Protein AF-A0A2X2V849-F1 (afdb_monomer)

Secondary structure (DSSP, 8-state):
----SSTTSGGGG------------HHHHHHHHHHHHHHHHHHTT-SEEEEEEEETTEEEEEEEEEEETTTTEEP-GGG--

Sequence (81 aa):
MKKSLCLTLLLAASCSSLAAQKELTAQQIEKVVNRTVAPLMKEQAIPGMAVAVIYKGYPLYFTLGKADVQRKRAGNAANFV

Foldseek 3Di:
DDDDDPPPPPPPPPPPPPVVPPQQDLVNVVVVCCVPVVVVCVVVVPQKDWDWDQDPNDIDIDIDHAPDPVVRHTDDNVVVD

Structure (mmCIF, N/CA/C/O backbone):
data_AF-A0A2X2V849-F1
#
_entry.id   AF-A0A2X2V849-F1
#
loop_
_atom_site.group_PDB
_atom_site.id
_atom_site.type_symbol
_atom_site.label_atom_id
_atom_site.label_alt_id
_atom_site.label_comp_id
_atom_site.label_asym_id
_atom_site.label_entity_id
_atom_site.label_seq_id
_atom_site.pdbx_PDB_ins_code
_atom_site.Cartn_x
_atom_site.Cartn_y
_atom_site.Cartn_z
_atom_site.occupancy
_atom_site.B_iso_or_equiv
_atom_site.auth_seq_id
_atom_site.auth_comp_id
_atom_site.auth_asym_id
_atom_site.auth_atom_id
_atom_site.pdbx_PDB_model_num
ATOM 1 N N . MET A 1 1 ? -32.023 -15.422 61.498 1.00 44.78 1 MET A N 1
ATOM 2 C CA . MET A 1 1 ? -31.784 -14.668 60.247 1.00 44.78 1 MET A CA 1
ATOM 3 C C . MET A 1 1 ? -31.219 -15.638 59.215 1.00 44.78 1 MET A C 1
ATOM 5 O O . MET A 1 1 ? -30.192 -16.230 59.500 1.00 44.78 1 MET A O 1
ATOM 9 N N . LYS A 1 2 ? -31.917 -15.913 58.103 1.00 48.75 2 LYS A N 1
ATOM 10 C CA . LYS A 1 2 ? -31.389 -16.738 56.994 1.00 48.75 2 LYS A CA 1
ATOM 11 C C . LYS A 1 2 ? -32.245 -16.589 55.739 1.00 48.75 2 LYS A C 1
ATOM 13 O O . LYS A 1 2 ? -33.122 -17.403 55.474 1.00 48.75 2 LYS A O 1
ATOM 18 N N . LYS A 1 3 ? -32.031 -15.502 55.007 1.00 53.56 3 LYS A N 1
ATOM 19 C CA . LYS A 1 3 ? -32.513 -15.314 53.636 1.00 53.56 3 LYS A CA 1
ATOM 20 C C . LYS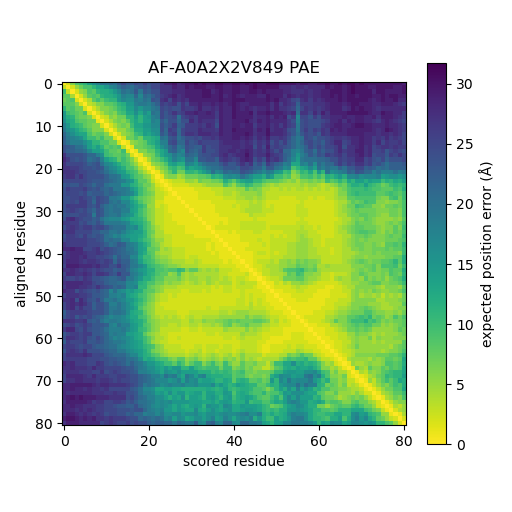 A 1 3 ? -31.456 -14.477 52.926 1.00 53.56 3 LYS A C 1
ATOM 22 O O . LYS A 1 3 ? -31.014 -13.492 53.503 1.00 53.56 3 LYS A O 1
ATOM 27 N N . SER A 1 4 ? -31.113 -14.857 51.700 1.00 55.88 4 SER A N 1
ATOM 28 C CA . SER A 1 4 ? -30.168 -14.181 50.798 1.00 55.88 4 SER A CA 1
ATOM 29 C C . SER A 1 4 ? -28.721 -14.686 50.851 1.00 55.88 4 SER A C 1
ATOM 31 O O . SER A 1 4 ? -27.857 -14.095 51.484 1.00 55.88 4 SER A O 1
ATOM 33 N N . LEU A 1 5 ? -28.457 -15.793 50.148 1.00 57.31 5 LEU A N 1
ATOM 34 C CA . LEU A 1 5 ? -27.094 -16.223 49.791 1.00 57.31 5 LEU A CA 1
ATOM 35 C C . LEU A 1 5 ? -26.979 -16.746 48.341 1.00 57.31 5 LEU A C 1
ATOM 37 O O . LEU A 1 5 ? -25.940 -17.261 47.959 1.00 57.31 5 LEU A O 1
ATOM 41 N N . CYS A 1 6 ? -28.023 -16.585 47.513 1.00 54.16 6 CYS A N 1
ATOM 42 C CA . CYS A 1 6 ? -28.017 -17.017 46.104 1.00 54.16 6 CYS A CA 1
ATOM 43 C C . CYS A 1 6 ? -27.889 -15.871 45.087 1.00 54.16 6 CYS A C 1
ATOM 45 O O . CYS A 1 6 ? -27.660 -16.139 43.913 1.00 54.16 6 CYS A O 1
ATOM 47 N N . LEU A 1 7 ? -28.032 -14.603 45.493 1.00 53.28 7 LEU A N 1
ATOM 48 C CA . LEU A 1 7 ? -28.118 -13.494 44.530 1.00 53.28 7 LEU A CA 1
ATOM 49 C C . LEU A 1 7 ? -26.754 -13.046 43.971 1.00 53.28 7 LEU A C 1
ATOM 51 O O . LEU A 1 7 ? -26.701 -12.330 42.979 1.00 53.28 7 LEU A O 1
ATOM 55 N N . THR A 1 8 ? -25.641 -13.488 44.555 1.00 56.50 8 THR A N 1
ATOM 56 C CA . THR A 1 8 ? -24.291 -13.085 44.130 1.00 56.50 8 THR A CA 1
ATOM 57 C C . THR A 1 8 ? -23.698 -13.932 43.005 1.00 56.50 8 THR A C 1
ATOM 59 O O . THR A 1 8 ? -22.733 -13.493 42.387 1.00 56.50 8 THR A O 1
ATOM 62 N N . LEU A 1 9 ? -24.253 -15.109 42.685 1.00 55.38 9 LEU A N 1
ATOM 63 C CA 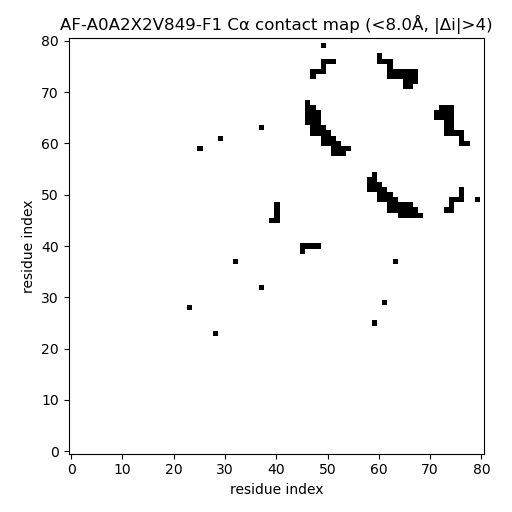. LEU A 1 9 ? -23.627 -16.008 41.701 1.00 55.38 9 LEU A CA 1
ATOM 64 C C . LEU A 1 9 ? -24.017 -15.713 40.239 1.00 55.38 9 LEU A C 1
ATOM 66 O O . LEU A 1 9 ? -23.289 -16.081 39.324 1.00 55.38 9 LEU A O 1
ATOM 70 N N . LEU A 1 10 ? -25.138 -15.025 40.001 1.00 54.59 10 LEU A N 1
ATOM 71 C CA . LEU A 1 10 ? -25.673 -14.789 38.649 1.00 54.59 10 LEU A CA 1
ATOM 72 C C . LEU A 1 10 ? -25.116 -13.539 37.947 1.00 54.59 10 LEU A C 1
ATOM 74 O O . LEU A 1 10 ? -25.318 -13.382 36.747 1.00 54.59 10 LEU A O 1
ATOM 78 N N . LEU A 1 11 ? -24.394 -12.661 38.653 1.00 55.53 11 LEU A N 1
ATOM 79 C CA . LEU A 1 11 ? -23.909 -11.396 38.080 1.00 55.53 11 LEU A CA 1
ATOM 80 C C . LEU A 1 11 ? -22.572 -11.518 37.323 1.00 55.53 11 LEU A C 1
ATOM 82 O O . LEU A 1 11 ? -22.160 -10.574 36.657 1.00 55.53 11 LEU A O 1
ATOM 86 N N . ALA A 1 12 ? -21.904 -12.674 37.388 1.00 57.56 12 ALA A 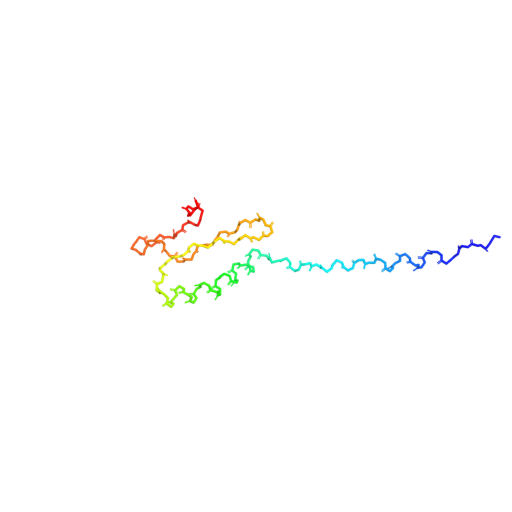N 1
ATOM 87 C CA . ALA A 1 12 ? -20.599 -12.892 36.755 1.00 57.56 12 ALA A CA 1
ATOM 88 C C . ALA A 1 12 ? -20.675 -13.371 35.289 1.00 57.56 12 ALA A C 1
ATOM 90 O O . ALA A 1 12 ? -19.641 -13.517 34.645 1.00 57.56 12 ALA A O 1
ATOM 91 N N . ALA A 1 13 ? -21.873 -13.620 34.746 1.00 56.84 13 ALA A N 1
ATOM 92 C CA . ALA A 1 13 ? -22.034 -14.140 33.383 1.00 56.84 13 ALA A CA 1
ATOM 93 C C . ALA A 1 13 ? -22.141 -13.051 32.294 1.00 56.84 13 ALA A C 1
ATOM 95 O O . ALA A 1 13 ? -22.038 -13.370 31.113 1.00 56.84 13 ALA A O 1
ATOM 96 N N . SER A 1 14 ? -22.281 -11.770 32.655 1.00 57.41 14 SER A N 1
ATOM 97 C CA . SER A 1 14 ? -22.263 -10.656 31.691 1.00 57.41 14 SER A CA 1
ATOM 98 C C . SER A 1 14 ? -20.853 -10.102 31.481 1.00 57.41 14 SER A C 1
ATOM 100 O O . SER A 1 14 ? -20.630 -8.894 31.505 1.00 57.41 14 SER A O 1
ATOM 102 N N . CYS A 1 15 ? -19.874 -10.973 31.237 1.00 59.72 15 CYS A N 1
ATOM 103 C CA . CYS A 1 15 ? -18.701 -10.541 30.490 1.00 59.72 15 CYS A CA 1
ATOM 104 C C . CYS A 1 15 ? -19.131 -10.474 29.029 1.00 59.72 15 CYS A C 1
ATOM 106 O O . CYS A 1 15 ? -19.041 -11.464 28.304 1.00 59.72 15 CYS A O 1
ATOM 108 N N . SER A 1 16 ? -19.631 -9.308 28.605 1.00 59.50 16 SER A N 1
ATOM 109 C CA . SER A 1 16 ? -19.657 -8.952 27.191 1.00 59.50 16 SER A CA 1
ATOM 110 C C . SER A 1 16 ? -18.292 -9.311 26.629 1.00 59.50 16 SER A C 1
ATOM 112 O O . SER A 1 16 ? -17.291 -8.678 26.970 1.00 59.50 16 SER A O 1
ATOM 114 N N . SER A 1 17 ? -18.239 -10.361 25.810 1.00 62.59 17 SER A N 1
ATOM 115 C CA . SER A 1 17 ? -17.117 -10.581 24.920 1.00 62.59 17 SER A CA 1
ATOM 116 C C . SER A 1 17 ? -17.132 -9.383 23.986 1.00 62.59 17 SER A C 1
ATOM 118 O O . SER A 1 17 ? -17.794 -9.370 22.950 1.00 62.59 17 SER A O 1
ATOM 120 N N . LEU A 1 18 ? -16.456 -8.317 24.409 1.00 56.84 18 LEU A N 1
ATOM 121 C CA . LEU A 1 18 ? -15.964 -7.303 23.512 1.00 56.84 18 LEU A CA 1
ATOM 122 C C . LEU A 1 18 ? -14.933 -8.060 22.686 1.00 56.84 18 LEU A C 1
ATOM 124 O O . LEU A 1 18 ? -13.757 -8.135 23.036 1.00 56.84 18 LEU A O 1
ATOM 128 N N . ALA A 1 19 ? -15.418 -8.741 21.647 1.00 51.50 19 ALA A N 1
ATOM 129 C CA . ALA A 1 19 ? -14.589 -9.216 20.570 1.00 51.50 19 ALA A CA 1
ATOM 130 C C . ALA A 1 19 ? -13.832 -7.973 20.127 1.00 51.50 19 ALA A C 1
ATOM 132 O O . ALA A 1 19 ? -14.420 -7.072 19.526 1.00 51.50 19 ALA A O 1
ATOM 133 N N . ALA A 1 20 ? -12.574 -7.872 20.561 1.00 53.09 20 ALA A N 1
ATOM 134 C CA . ALA A 1 20 ? -11.689 -6.789 20.204 1.00 53.09 20 ALA A CA 1
ATOM 135 C C . ALA A 1 20 ? -11.678 -6.795 18.684 1.00 53.09 20 ALA A C 1
ATOM 137 O O . ALA A 1 20 ? -11.099 -7.690 18.065 1.00 53.09 20 ALA A O 1
ATOM 138 N N . GLN A 1 21 ? -12.440 -5.875 18.090 1.00 54.72 21 GLN A N 1
ATOM 139 C CA . GLN A 1 21 ? -12.479 -5.697 16.654 1.00 54.72 21 GLN A CA 1
ATOM 140 C C . GLN A 1 21 ? -11.020 -5.537 16.278 1.00 54.72 21 GLN A C 1
ATOM 142 O O . GLN A 1 21 ? -10.386 -4.607 16.773 1.00 54.72 21 GLN A O 1
ATOM 147 N N . LYS A 1 22 ? -10.470 -6.508 15.540 1.00 57.47 22 L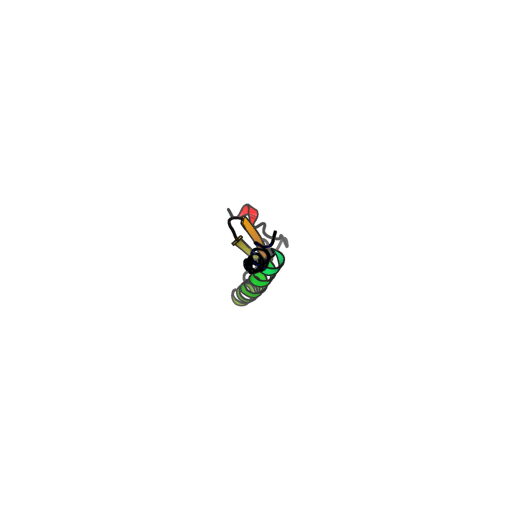YS A N 1
ATOM 148 C CA . LYS A 1 22 ? -9.054 -6.546 15.187 1.00 57.47 22 LYS A CA 1
ATOM 149 C C . LYS A 1 22 ? -8.761 -5.259 14.441 1.00 57.47 22 LYS A C 1
ATOM 151 O O . LYS A 1 22 ? -9.048 -5.142 13.253 1.00 57.47 22 LYS A O 1
ATOM 156 N N . GLU A 1 23 ? -8.299 -4.266 15.182 1.00 72.50 23 GLU A N 1
ATOM 157 C CA . GLU A 1 23 ? -8.125 -2.939 14.652 1.00 72.50 23 GLU A CA 1
ATOM 158 C C . GLU A 1 23 ? -6.923 -3.018 13.733 1.00 72.50 23 GLU A C 1
ATOM 160 O O . GLU A 1 23 ? -5.821 -3.367 14.160 1.00 72.50 23 GLU A O 1
ATOM 165 N N . LEU A 1 24 ? -7.167 -2.793 12.443 1.00 77.88 24 LEU A N 1
ATOM 166 C CA . LEU A 1 24 ? -6.085 -2.739 11.484 1.00 77.88 24 LEU A CA 1
ATOM 167 C C . LEU A 1 24 ? -5.192 -1.566 11.863 1.00 77.88 24 LEU A C 1
ATOM 169 O O . LEU A 1 24 ? -5.613 -0.410 11.829 1.00 77.88 24 LEU A O 1
ATOM 173 N N . THR A 1 25 ? -3.962 -1.880 12.254 1.00 84.12 25 THR A N 1
ATOM 174 C CA . THR A 1 25 ? -2.960 -0.854 12.523 1.00 84.12 25 THR A CA 1
ATOM 175 C C . THR A 1 25 ? -2.542 -0.204 11.207 1.00 84.12 25 THR A C 1
ATOM 177 O O . THR A 1 25 ? -2.612 -0.827 10.143 1.00 84.12 25 THR A O 1
ATOM 180 N N . ALA A 1 26 ? -2.045 1.033 11.258 1.00 81.38 26 ALA A N 1
ATOM 181 C CA . ALA A 1 26 ? -1.553 1.725 10.064 1.00 81.38 26 ALA A CA 1
ATOM 182 C C . ALA A 1 26 ? -0.511 0.888 9.290 1.00 81.38 26 ALA A C 1
ATOM 184 O O . ALA A 1 26 ? -0.564 0.818 8.067 1.00 81.38 26 ALA A O 1
ATOM 185 N N . GLN A 1 27 ? 0.358 0.156 9.997 1.00 85.12 27 GLN A N 1
ATOM 186 C CA . GLN A 1 27 ? 1.335 -0.764 9.397 1.00 85.12 27 GLN A CA 1
ATOM 187 C C . GLN A 1 27 ? 0.688 -1.962 8.688 1.00 85.12 27 GLN A C 1
ATOM 189 O O . GLN A 1 27 ? 1.189 -2.437 7.668 1.00 85.12 27 GLN A O 1
ATOM 194 N N . GLN A 1 28 ? -0.421 -2.487 9.217 1.00 89.38 28 GLN A N 1
ATOM 195 C CA . GLN A 1 28 ? -1.157 -3.563 8.552 1.00 89.38 28 GLN A CA 1
ATOM 196 C C . GLN A 1 28 ? -1.828 -3.055 7.276 1.00 89.38 28 GLN A C 1
ATOM 198 O O . GLN A 1 28 ? -1.800 -3.757 6.265 1.00 89.38 28 GLN A O 1
ATOM 203 N N . ILE A 1 29 ? -2.369 -1.835 7.303 1.00 89.94 29 ILE A N 1
ATOM 204 C CA . ILE A 1 29 ? -2.950 -1.178 6.127 1.00 89.94 29 ILE A CA 1
ATOM 205 C C . ILE A 1 29 ? -1.863 -0.933 5.076 1.00 89.94 29 ILE A C 1
ATOM 207 O O . ILE A 1 29 ? -2.038 -1.332 3.928 1.00 89.94 29 ILE A O 1
ATOM 211 N N . GLU A 1 30 ? -0.706 -0.399 5.470 1.00 89.25 30 GLU A N 1
ATOM 212 C CA . GLU A 1 30 ? 0.446 -0.212 4.581 1.00 89.25 30 GLU A CA 1
ATOM 213 C C . GLU A 1 30 ? 0.885 -1.530 3.931 1.00 89.25 30 GLU A C 1
ATOM 215 O O . GLU A 1 30 ? 1.088 -1.604 2.721 1.00 89.25 30 GLU A O 1
ATOM 220 N N . LYS A 1 31 ? 0.981 -2.610 4.716 1.00 91.75 31 LYS A N 1
ATOM 221 C CA . LYS A 1 31 ? 1.368 -3.930 4.203 1.00 91.75 31 LYS A CA 1
ATOM 222 C C . LYS A 1 31 ? 0.378 -4.452 3.164 1.00 91.75 31 LYS A C 1
ATOM 224 O O . LYS A 1 31 ? 0.800 -5.060 2.178 1.00 91.75 31 LYS A O 1
ATOM 229 N N . VAL A 1 32 ? -0.919 -4.238 3.385 1.00 92.31 32 VAL A N 1
ATOM 230 C CA . VAL A 1 32 ? -1.962 -4.597 2.416 1.00 92.31 32 VAL A CA 1
ATOM 231 C C . VAL A 1 32 ? -1.808 -3.756 1.153 1.00 92.31 32 VAL A C 1
ATOM 233 O O . VAL A 1 32 ? -1.681 -4.342 0.080 1.00 92.31 32 VAL A O 1
ATOM 236 N N . VAL A 1 33 ? -1.713 -2.429 1.282 1.00 91.81 33 VAL A N 1
ATOM 237 C CA . VAL A 1 33 ? -1.529 -1.497 0.156 1.00 91.81 33 VAL A CA 1
ATOM 238 C C . VAL A 1 33 ? -0.300 -1.877 -0.668 1.00 91.81 33 VAL A C 1
ATOM 240 O O . VAL A 1 33 ? -0.414 -2.065 -1.877 1.00 91.81 33 VAL A O 1
ATOM 243 N N . ASN A 1 34 ? 0.852 -2.092 -0.034 1.00 90.06 34 ASN A N 1
ATOM 244 C CA . ASN A 1 34 ? 2.088 -2.475 -0.717 1.00 90.06 34 ASN A CA 1
ATOM 245 C C . ASN A 1 34 ? 1.945 -3.809 -1.452 1.00 90.06 34 ASN A C 1
ATOM 247 O O . ASN A 1 34 ? 2.353 -3.922 -2.606 1.00 90.06 34 ASN A O 1
ATOM 251 N N . ARG A 1 35 ? 1.328 -4.815 -0.818 1.00 93.06 35 ARG A N 1
ATOM 252 C CA . ARG A 1 35 ? 1.113 -6.129 -1.439 1.00 93.06 35 ARG A CA 1
ATOM 253 C C . ARG A 1 35 ? 0.201 -6.047 -2.662 1.00 93.06 35 ARG A C 1
ATOM 255 O O . ARG A 1 35 ? 0.396 -6.818 -3.596 1.00 93.06 35 ARG A O 1
ATOM 262 N N . THR A 1 36 ? -0.786 -5.156 -2.649 1.00 91.62 36 THR A N 1
ATOM 263 C CA . THR A 1 36 ? -1.746 -5.011 -3.750 1.00 91.62 36 THR A CA 1
ATOM 264 C C . THR A 1 36 ? -1.251 -4.089 -4.854 1.00 91.62 36 THR A C 1
ATOM 266 O O . THR A 1 36 ? -1.447 -4.383 -6.025 1.00 91.62 36 THR A O 1
ATOM 269 N N . VAL A 1 37 ? -0.597 -2.984 -4.504 1.00 89.81 37 VAL A N 1
ATOM 270 C CA . VAL A 1 37 ? -0.291 -1.902 -5.446 1.00 89.81 37 VAL A CA 1
ATOM 271 C C . VAL A 1 37 ? 1.075 -2.089 -6.105 1.00 89.81 37 VAL A C 1
ATOM 273 O O . VAL A 1 37 ? 1.209 -1.819 -7.294 1.00 89.81 37 VAL A O 1
ATOM 276 N N . ALA A 1 38 ? 2.078 -2.620 -5.398 1.00 88.06 38 ALA A N 1
ATOM 277 C CA . ALA A 1 38 ? 3.396 -2.881 -5.982 1.00 88.06 38 ALA A CA 1
ATOM 278 C C . ALA A 1 38 ? 3.381 -3.811 -7.219 1.00 88.06 38 ALA A C 1
ATOM 280 O O . ALA A 1 38 ? 4.068 -3.482 -8.190 1.00 88.06 38 ALA A O 1
ATOM 281 N N . PRO A 1 39 ? 2.631 -4.937 -7.254 1.00 91.69 39 PRO A N 1
ATOM 282 C CA . PRO A 1 39 ? 2.557 -5.749 -8.469 1.00 91.69 39 PRO A CA 1
ATOM 283 C C . PRO A 1 39 ? 1.889 -4.987 -9.621 1.00 91.69 39 PRO A C 1
ATOM 285 O O . PRO A 1 39 ? 2.420 -4.999 -10.728 1.00 91.69 39 PRO A O 1
ATOM 288 N N . LEU A 1 40 ? 0.822 -4.227 -9.348 1.00 87.94 40 LEU A N 1
ATOM 289 C CA . LEU A 1 40 ? 0.143 -3.403 -10.356 1.00 87.94 40 LEU A CA 1
ATOM 290 C C . LEU A 1 40 ? 1.069 -2.329 -10.938 1.00 87.94 40 LEU A C 1
ATOM 292 O O . LEU A 1 40 ? 1.097 -2.122 -12.149 1.00 87.94 40 LEU A O 1
ATOM 296 N N . MET A 1 41 ? 1.881 -1.684 -10.095 1.00 88.81 41 MET A N 1
ATOM 297 C CA . MET A 1 41 ? 2.887 -0.722 -10.554 1.00 88.81 41 MET A CA 1
ATOM 298 C C . MET A 1 41 ? 3.898 -1.357 -11.500 1.00 88.81 41 MET A C 1
ATOM 300 O O . MET A 1 41 ? 4.290 -0.738 -12.486 1.00 88.81 41 MET A O 1
ATOM 304 N N . LYS A 1 42 ? 4.324 -2.588 -11.204 1.00 86.75 42 LYS A N 1
ATOM 305 C CA . LYS A 1 42 ? 5.304 -3.306 -12.016 1.00 86.75 42 LYS A CA 1
ATOM 306 C C . LYS A 1 42 ? 4.716 -3.739 -13.357 1.00 86.75 42 LYS A C 1
ATOM 308 O O . LYS A 1 42 ? 5.369 -3.556 -14.378 1.00 86.75 42 LYS A O 1
ATOM 313 N N . GLU A 1 43 ? 3.506 -4.292 -13.355 1.00 89.75 43 GLU A N 1
ATOM 314 C CA . GLU A 1 43 ? 2.825 -4.766 -14.567 1.00 89.75 43 GLU A CA 1
ATOM 315 C C . GLU A 1 43 ? 2.484 -3.626 -15.528 1.00 89.75 43 GLU A C 1
ATOM 317 O O . GLU A 1 43 ? 2.615 -3.778 -16.738 1.00 89.75 43 GLU A O 1
ATOM 322 N N . GLN A 1 44 ? 2.090 -2.472 -14.991 1.00 86.25 44 GLN A N 1
ATOM 323 C CA . GLN A 1 44 ? 1.692 -1.302 -15.777 1.00 86.25 44 GLN A CA 1
ATOM 324 C C . GLN A 1 44 ? 2.842 -0.301 -15.985 1.00 86.25 44 GLN A C 1
ATOM 326 O O . GLN A 1 44 ? 2.616 0.805 -16.470 1.00 86.25 44 GLN A O 1
ATOM 331 N N . ALA A 1 45 ? 4.070 -0.664 -15.590 1.00 85.94 45 ALA A N 1
ATOM 332 C CA . ALA A 1 45 ? 5.257 0.192 -15.644 1.00 85.94 45 ALA A CA 1
ATOM 333 C C . ALA A 1 45 ? 5.036 1.604 -15.050 1.00 85.94 45 ALA A C 1
ATOM 335 O O . ALA A 1 45 ? 5.578 2.593 -15.547 1.00 85.94 45 ALA A O 1
ATOM 336 N N . ILE A 1 46 ? 4.248 1.707 -13.974 1.00 84.06 46 ILE A N 1
ATOM 337 C CA . ILE A 1 46 ? 3.913 2.980 -13.328 1.00 84.06 46 ILE A CA 1
ATOM 338 C C . ILE A 1 46 ? 5.088 3.403 -12.431 1.00 84.06 46 ILE A C 1
ATOM 340 O O . ILE A 1 46 ? 5.385 2.721 -11.445 1.00 84.06 46 ILE A O 1
ATOM 344 N N . PRO A 1 47 ? 5.756 4.535 -12.719 1.00 81.81 47 PRO A N 1
ATOM 345 C CA . PRO A 1 47 ? 6.956 4.951 -11.993 1.00 81.81 47 PRO A CA 1
ATOM 346 C C . PRO A 1 47 ? 6.685 5.405 -10.552 1.00 81.81 47 PRO A C 1
ATOM 348 O O . PRO A 1 47 ? 7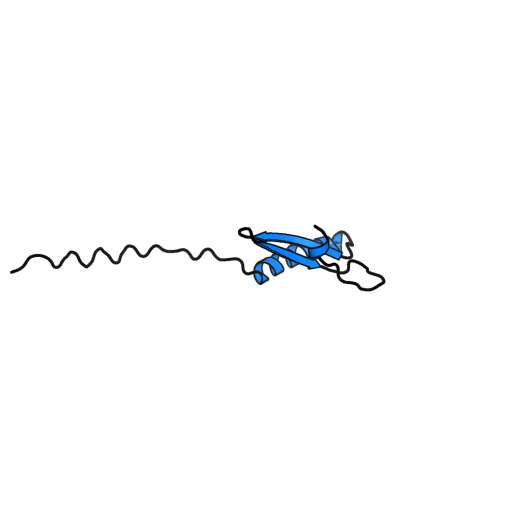.563 5.277 -9.692 1.00 81.81 47 PRO A O 1
ATOM 351 N N . GLY A 1 48 ? 5.483 5.913 -10.274 1.00 84.81 48 GLY A N 1
ATOM 352 C CA . GLY A 1 48 ? 5.062 6.332 -8.944 1.00 84.81 48 GLY A CA 1
ATOM 353 C C . GLY A 1 48 ? 3.546 6.455 -8.819 1.00 84.81 48 GLY A C 1
ATOM 354 O O . GLY A 1 48 ? 2.870 6.798 -9.785 1.00 84.81 48 GLY A O 1
ATOM 355 N N . MET A 1 49 ? 3.017 6.165 -7.632 1.00 87.00 49 MET A N 1
ATOM 356 C CA . MET A 1 49 ? 1.587 6.175 -7.326 1.00 87.00 49 MET A CA 1
ATOM 357 C C . MET A 1 49 ? 1.334 6.723 -5.919 1.00 87.00 49 MET A C 1
ATOM 359 O O . MET A 1 49 ? 2.039 6.370 -4.973 1.00 87.00 49 MET A O 1
ATOM 363 N N . ALA A 1 50 ? 0.318 7.572 -5.780 1.00 88.19 50 ALA A N 1
ATOM 364 C CA . ALA A 1 50 ? -0.206 8.026 -4.498 1.00 88.19 50 ALA A CA 1
ATOM 365 C C . ALA A 1 50 ? -1.520 7.291 -4.198 1.00 88.19 50 ALA A C 1
ATOM 367 O O . ALA A 1 50 ? -2.372 7.167 -5.074 1.00 88.19 50 ALA A O 1
ATOM 368 N N . VAL A 1 51 ? -1.676 6.797 -2.972 1.00 89.38 51 VAL A N 1
ATOM 369 C CA . VAL A 1 51 ? -2.843 6.029 -2.526 1.00 89.38 51 VAL A CA 1
ATOM 370 C C . VAL A 1 51 ? -3.355 6.630 -1.224 1.00 89.38 51 VAL A C 1
ATOM 372 O O . VAL A 1 51 ? -2.595 6.775 -0.271 1.00 89.38 51 VAL A O 1
ATOM 375 N N . ALA A 1 52 ? -4.644 6.955 -1.167 1.00 90.44 52 ALA A N 1
ATOM 376 C CA . ALA A 1 52 ? -5.323 7.364 0.057 1.00 90.44 52 ALA A CA 1
ATOM 377 C C . ALA A 1 52 ? -6.272 6.248 0.513 1.00 90.44 52 ALA A C 1
ATOM 379 O O . ALA A 1 52 ? -7.111 5.789 -0.261 1.00 90.44 52 ALA A O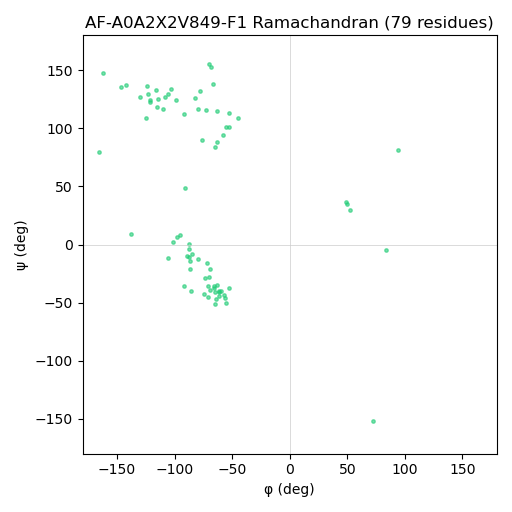 1
ATOM 380 N N . VAL A 1 53 ? -6.146 5.808 1.764 1.00 90.12 53 VAL A N 1
ATOM 381 C CA . VAL A 1 53 ? -7.028 4.813 2.385 1.00 90.12 53 VAL A CA 1
ATOM 382 C C . VAL A 1 53 ? -7.775 5.473 3.532 1.00 90.12 53 VAL A C 1
ATOM 384 O O . VAL A 1 53 ? -7.161 5.912 4.498 1.00 90.12 53 VAL A O 1
ATOM 387 N N . ILE A 1 54 ? -9.102 5.523 3.453 1.00 90.56 54 ILE A N 1
ATOM 388 C CA . ILE A 1 54 ? -9.939 6.037 4.540 1.00 90.56 54 ILE A CA 1
ATOM 389 C C . ILE A 1 54 ? -10.325 4.861 5.435 1.00 90.56 54 ILE A C 1
ATOM 391 O O . ILE A 1 54 ? -11.083 3.982 5.024 1.00 90.56 54 ILE A O 1
ATOM 395 N N . TYR A 1 55 ? -9.813 4.841 6.664 1.00 89.00 55 TYR A N 1
ATOM 396 C CA . TYR A 1 55 ? -10.120 3.809 7.652 1.00 89.00 55 TYR A CA 1
ATOM 397 C C . TYR A 1 55 ? -10.719 4.443 8.906 1.00 89.00 55 TYR A C 1
ATOM 399 O O . TYR A 1 55 ? -10.123 5.331 9.508 1.00 89.00 55 TYR A O 1
ATOM 407 N N . LYS A 1 56 ? -11.931 4.012 9.286 1.00 87.69 56 LYS A N 1
ATOM 408 C CA . LYS A 1 56 ? -12.698 4.580 10.416 1.00 87.69 56 LYS A CA 1
ATOM 409 C C . LYS A 1 56 ? -12.813 6.119 10.382 1.00 87.69 56 LYS A C 1
ATOM 411 O O . LYS A 1 56 ? -12.799 6.766 11.421 1.00 87.69 56 LYS A O 1
ATOM 416 N N . GLY A 1 57 ? -12.909 6.706 9.187 1.00 87.25 57 GLY A N 1
ATOM 417 C CA . GLY A 1 57 ? -12.999 8.160 8.998 1.00 87.25 57 GLY A CA 1
ATOM 418 C C . GLY A 1 57 ? -11.657 8.901 8.997 1.00 87.25 57 GLY A C 1
ATOM 419 O O . GLY A 1 57 ? -11.637 10.093 8.703 1.00 87.25 57 GLY A O 1
ATOM 420 N N . TYR A 1 58 ? -10.539 8.214 9.249 1.00 86.12 58 TYR A N 1
ATOM 421 C CA . TYR A 1 58 ? -9.201 8.797 9.178 1.00 86.12 58 TYR A CA 1
ATOM 422 C C . TYR A 1 58 ? -8.531 8.457 7.837 1.00 86.12 58 TYR A C 1
ATOM 424 O O . TYR A 1 58 ? -8.420 7.274 7.499 1.00 86.12 58 TYR A O 1
ATOM 432 N N . PRO A 1 59 ? -8.082 9.459 7.059 1.00 89.06 59 PRO A N 1
ATOM 433 C CA . PRO A 1 59 ? -7.338 9.219 5.830 1.00 89.06 59 PRO A CA 1
ATOM 434 C C . PRO A 1 59 ? -5.875 8.865 6.133 1.00 89.06 59 PRO A C 1
ATOM 436 O O . PRO A 1 59 ? -5.193 9.552 6.892 1.00 89.06 59 PRO A O 1
ATOM 439 N N . LEU A 1 60 ? -5.380 7.805 5.500 1.00 89.25 60 LEU A N 1
ATOM 440 C CA . LEU A 1 60 ? -3.981 7.389 5.495 1.00 89.25 60 LEU A CA 1
ATOM 441 C C . LEU A 1 60 ? -3.434 7.527 4.078 1.00 89.25 60 LEU A C 1
ATOM 443 O O . LEU A 1 60 ? -3.987 6.958 3.138 1.00 89.25 60 LEU A O 1
ATOM 447 N N . TYR A 1 61 ? -2.345 8.270 3.930 1.00 89.69 61 TYR A N 1
ATOM 448 C CA . TYR A 1 61 ? -1.737 8.560 2.638 1.00 89.69 61 TYR A CA 1
ATOM 449 C C . TYR A 1 61 ? -0.450 7.758 2.458 1.00 89.69 61 TYR A C 1
ATOM 451 O O . TYR A 1 61 ? 0.440 7.800 3.306 1.00 89.69 61 TYR A O 1
ATOM 459 N N . PHE A 1 62 ? -0.336 7.067 1.330 1.00 87.81 62 PHE A N 1
ATOM 460 C CA . PHE A 1 62 ? 0.809 6.244 0.964 1.00 87.81 62 PHE A CA 1
ATOM 461 C C . PHE A 1 62 ? 1.353 6.698 -0.384 1.00 87.81 62 PHE A C 1
ATOM 463 O O . PHE A 1 62 ? 0.595 6.939 -1.325 1.00 87.81 62 PHE A O 1
ATOM 470 N N . THR A 1 63 ? 2.672 6.804 -0.495 1.00 88.44 63 THR A N 1
ATOM 471 C CA . THR A 1 63 ? 3.350 7.125 -1.752 1.00 88.44 63 THR A CA 1
ATOM 472 C C . THR A 1 63 ? 4.305 6.005 -2.103 1.00 88.44 63 THR A C 1
ATOM 474 O O . THR A 1 63 ? 5.170 5.623 -1.319 1.00 88.44 63 THR A O 1
ATOM 477 N N . LEU A 1 64 ? 4.130 5.458 -3.297 1.00 85.25 64 LEU A N 1
ATOM 478 C CA . LEU A 1 64 ? 4.928 4.360 -3.814 1.00 85.25 64 LEU A CA 1
ATOM 479 C C . LEU A 1 64 ? 5.687 4.847 -5.037 1.00 85.25 64 LEU A C 1
ATOM 481 O O . LEU A 1 64 ? 5.116 5.477 -5.921 1.00 85.25 64 LEU A O 1
ATOM 485 N N . GLY A 1 65 ? 6.983 4.556 -5.099 1.00 82.25 65 GLY A N 1
ATOM 486 C CA . GLY A 1 65 ? 7.827 4.944 -6.227 1.00 82.25 65 GLY A CA 1
ATOM 487 C C . GLY A 1 65 ? 8.136 6.444 -6.295 1.00 82.25 65 GLY A C 1
ATOM 488 O O . GLY A 1 65 ? 8.244 7.138 -5.281 1.00 82.25 65 GLY A O 1
ATOM 489 N N . LYS A 1 66 ? 8.371 6.938 -7.510 1.00 79.44 66 LYS A N 1
ATOM 490 C CA . LYS A 1 66 ? 8.879 8.289 -7.782 1.00 79.44 66 LYS A CA 1
ATOM 491 C C . LYS A 1 66 ? 7.912 9.031 -8.694 1.00 79.44 66 LYS A C 1
ATOM 493 O O . LYS A 1 66 ? 7.553 8.522 -9.748 1.00 79.44 66 LYS A O 1
ATOM 498 N N . ALA A 1 67 ? 7.536 10.245 -8.303 1.00 71.94 67 ALA A N 1
ATOM 499 C CA . ALA A 1 67 ? 6.751 11.133 -9.159 1.00 71.94 67 ALA A CA 1
ATOM 500 C C . ALA A 1 67 ? 7.607 11.726 -10.289 1.00 71.94 67 ALA A C 1
ATOM 502 O O . ALA A 1 67 ? 7.099 11.985 -11.372 1.00 71.94 67 ALA A O 1
ATOM 503 N N . ASP A 1 68 ? 8.912 11.894 -10.053 1.00 68.31 68 ASP A N 1
ATOM 504 C CA . ASP A 1 68 ? 9.876 12.297 -11.075 1.00 68.31 68 ASP A CA 1
ATOM 505 C C . ASP A 1 68 ? 11.017 11.274 -11.129 1.00 68.31 68 ASP A C 1
ATOM 507 O O . ASP A 1 68 ? 11.838 11.169 -10.210 1.00 68.31 68 ASP A O 1
ATOM 511 N N . VAL A 1 69 ? 11.052 10.490 -12.207 1.00 68.75 69 VAL A N 1
ATOM 512 C CA . VAL A 1 69 ? 12.052 9.433 -12.410 1.00 68.75 69 VAL A CA 1
ATOM 513 C C . VAL A 1 69 ? 13.435 10.023 -12.689 1.00 68.75 69 VAL A C 1
ATOM 515 O O . VAL A 1 69 ? 14.430 9.483 -12.200 1.00 68.75 69 VAL A O 1
ATOM 518 N N . GLN A 1 70 ? 13.507 11.150 -13.403 1.00 66.81 70 GLN A N 1
ATOM 519 C CA . GLN A 1 70 ? 14.766 11.794 -13.792 1.00 66.81 70 GLN A CA 1
ATOM 520 C C . GLN A 1 70 ? 15.421 12.495 -12.598 1.00 66.81 70 GLN A C 1
ATOM 522 O O . GLN A 1 70 ? 16.621 12.347 -12.364 1.00 66.81 70 GLN A O 1
ATOM 527 N N . ARG A 1 71 ? 14.630 13.201 -11.784 1.00 73.19 71 ARG A N 1
ATOM 528 C CA . ARG A 1 71 ? 15.094 13.869 -10.554 1.00 73.19 71 ARG A CA 1
ATOM 529 C C . ARG A 1 71 ? 15.066 12.965 -9.319 1.00 73.19 71 ARG A C 1
ATOM 531 O O . ARG A 1 71 ? 15.421 13.412 -8.233 1.00 73.19 71 ARG A O 1
ATOM 538 N N . LYS A 1 72 ? 14.651 11.701 -9.468 1.00 70.88 72 LYS A N 1
ATOM 539 C CA . LYS A 1 72 ? 14.460 10.714 -8.388 1.00 70.88 72 LYS A CA 1
ATOM 540 C C . LYS A 1 72 ? 13.571 11.213 -7.236 1.00 70.88 72 LYS A C 1
ATOM 542 O O . LYS A 1 72 ? 13.747 10.781 -6.098 1.00 70.88 72 LYS A O 1
ATOM 547 N N . ARG A 1 73 ? 12.617 12.102 -7.513 1.00 71.19 73 ARG A N 1
ATOM 548 C CA . ARG A 1 73 ? 11.772 12.717 -6.483 1.00 71.19 73 ARG A CA 1
ATOM 549 C C . ARG A 1 73 ? 10.614 11.788 -6.124 1.00 71.19 73 ARG A C 1
ATOM 551 O O . ARG A 1 73 ? 9.859 11.370 -7.002 1.00 71.19 73 ARG A O 1
ATOM 558 N N . ALA A 1 74 ? 10.459 11.485 -4.837 1.00 67.88 74 ALA A N 1
ATOM 559 C CA . ALA A 1 74 ? 9.271 10.803 -4.330 1.00 67.88 74 ALA A CA 1
ATOM 560 C C . ALA A 1 74 ? 8.041 11.715 -4.481 1.00 67.88 74 ALA A C 1
ATOM 562 O O . ALA A 1 74 ? 8.127 12.924 -4.251 1.00 67.88 74 ALA A O 1
ATOM 563 N N . GLY A 1 75 ? 6.908 11.148 -4.898 1.00 62.78 75 GLY A N 1
ATOM 564 C CA . GLY A 1 75 ? 5.633 11.870 -4.887 1.00 62.78 75 GLY A CA 1
ATOM 565 C C . GLY A 1 75 ? 5.166 12.127 -3.455 1.00 62.78 75 GLY A C 1
ATOM 566 O O . GLY A 1 75 ? 5.515 11.365 -2.556 1.00 62.78 75 GLY A O 1
ATOM 567 N N . ASN A 1 76 ? 4.383 13.187 -3.242 1.00 66.12 76 ASN A N 1
ATOM 568 C CA . ASN A 1 76 ? 3.710 13.451 -1.970 1.00 66.12 76 ASN A CA 1
ATOM 569 C C . ASN A 1 76 ? 2.201 13.247 -2.154 1.00 66.12 76 ASN A C 1
ATOM 571 O O . ASN A 1 76 ? 1.579 13.977 -2.922 1.00 66.12 76 ASN A O 1
ATOM 575 N N . ALA A 1 77 ? 1.621 12.277 -1.448 1.00 60.50 77 ALA A N 1
ATOM 576 C CA . ALA A 1 77 ? 0.201 11.949 -1.538 1.00 60.50 77 ALA A CA 1
ATOM 577 C C . ALA A 1 77 ? -0.694 13.039 -0.933 1.00 60.50 77 ALA A C 1
ATOM 579 O O . ALA A 1 77 ? -1.846 13.148 -1.331 1.00 60.50 77 ALA A O 1
ATOM 580 N N . ALA A 1 78 ? -0.161 13.893 -0.053 1.00 58.16 78 ALA A N 1
ATOM 581 C CA . ALA A 1 78 ? -0.898 15.037 0.483 1.00 58.16 78 ALA A CA 1
ATOM 582 C C . ALA A 1 78 ? -1.105 16.169 -0.545 1.00 58.16 78 ALA A C 1
ATOM 584 O O . ALA A 1 78 ? -1.934 17.037 -0.321 1.00 58.16 78 ALA A O 1
ATOM 585 N N . ASN A 1 79 ? -0.362 16.165 -1.659 1.00 55.12 79 ASN A N 1
ATOM 586 C CA . ASN A 1 79 ? -0.450 17.186 -2.712 1.00 55.12 79 ASN A CA 1
ATOM 587 C C . ASN A 1 79 ? -1.328 16.753 -3.905 1.00 55.12 79 ASN A C 1
ATOM 589 O O . ASN A 1 79 ? -1.318 17.420 -4.935 1.00 55.12 79 ASN A O 1
ATOM 593 N N . PHE A 1 80 ? -2.003 15.604 -3.810 1.00 53.09 80 PHE A N 1
ATOM 594 C CA . PHE A 1 80 ? -2.845 15.039 -4.875 1.00 53.09 80 PHE A CA 1
ATOM 595 C C . PHE A 1 80 ? -4.354 15.261 -4.654 1.00 53.09 80 PHE A C 1
ATOM 597 O O . PHE A 1 80 ? -5.150 14.780 -5.460 1.00 53.09 80 PHE A O 1
ATOM 604 N N . VAL A 1 81 ? -4.734 15.966 -3.580 1.00 45.84 81 VAL A N 1
ATOM 605 C CA . VAL A 1 81 ? -6.113 16.371 -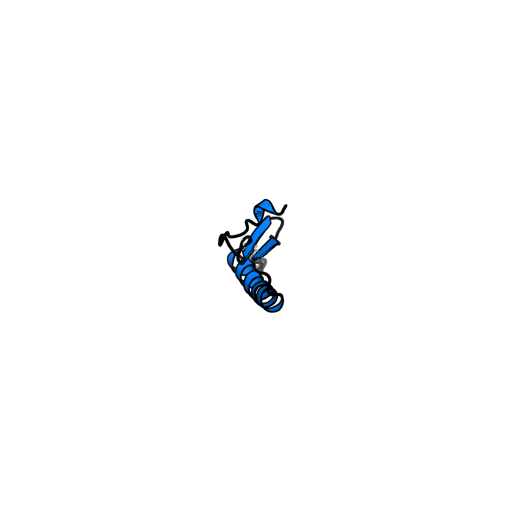3.246 1.00 45.84 81 VAL A CA 1
ATOM 606 C C . VAL A 1 81 ? -6.247 17.879 -3.395 1.00 45.84 81 VAL A C 1
ATOM 608 O O . VAL A 1 81 ? -5.299 18.579 -2.974 1.00 45.84 81 VAL A O 1
#

pLDDT: mean 74.32, std 15.28, range [44.78, 93.06]

InterPro domains:
  IPR012338 Beta-lactamase/transpeptidase-like [G3DSA:3.40.710.10] (24-79)
  IPR012338 Beta-lactamase/transpeptidase-like [SSF56601] (26-74)

Radius of gyration: 25.04 Å; Cα contacts (8 Å, |Δi|>4): 74; chains: 1; bounding box: 48×34×76 Å

Nearest PDB structures (foldseek):
  8kem-assembly1_B  TM=8.568E-01  e=3.561E-04  Bacillus amylo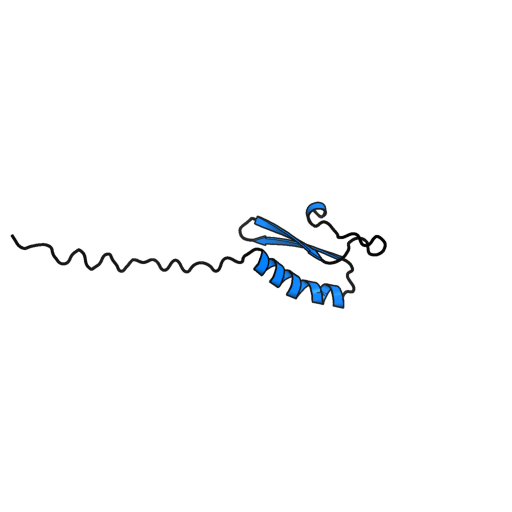liquefaciens
  8fqw-assembly1_B  TM=9.063E-01  e=6.093E-03  Acinetobacter baumannii
  8fqq-assembly2_B  TM=9.230E-01  e=6.520E-03  Acinetobacter baumannii
  4net-assembly2_B  TM=8.901E-01  e=4.975E-03  Acinetobacter baumannii
  8fqs-assembly1_B  TM=9.152E-01  e=9.142E-03  Acinetobacter baumannii

Mean predicted aligned error: 13.26 Å

Organism: NCBI:txid158822

Solvent-accessible surface area (backbone atoms only — not comparable to full-atom values): 5294 Å² total; per-residue (Å²): 140,91,82,88,87,69,79,76,73,72,72,74,73,76,67,75,79,72,70,72,70,81,72,77,45,74,68,54,50,50,53,49,49,50,68,60,46,52,59,52,31,62,76,68,68,49,62,41,51,64,45,79,46,74,54,98,87,44,79,44,71,42,60,44,64,23,67,33,76,88,79,64,35,64,50,61,40,82,74,7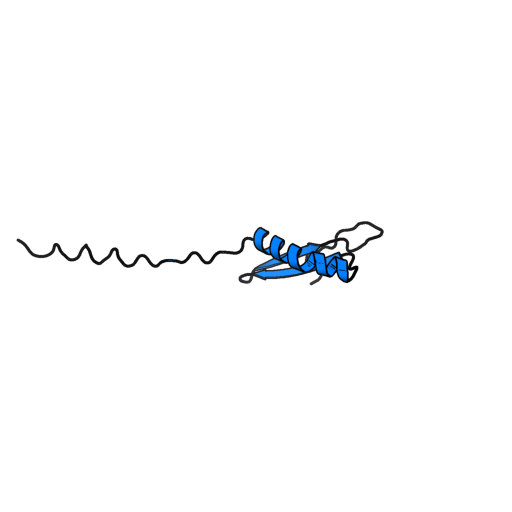7,112